Protein AF-A0A954TT63-F1 (afdb_monomer_lite)

pLDDT: mean 78.52, std 13.2, range [44.09, 89.62]

Sequence (70 aa):
MDRDLATSVPDWIIDHPDTAAVFKAMGIDTSCEGKSLEYVCRQQGFDPQDVLERLLRILSNQPIRKSRRN

Radius of gyration: 12.96 Å; chains: 1; bounding box: 21×27×44 Å

Structure (mmCIF, N/CA/C/O backbone):
data_AF-A0A954TT63-F1
#
_entry.id   AF-A0A954TT63-F1
#
loop_
_atom_site.group_PDB
_atom_site.id
_atom_site.type_symbol
_atom_site.label_atom_id
_atom_site.label_alt_id
_atom_site.label_comp_id
_atom_site.label_asym_id
_atom_site.label_entity_id
_atom_site.label_seq_id
_atom_site.pdbx_PDB_ins_code
_atom_site.Cartn_x
_atom_site.Cartn_y
_atom_site.Cartn_z
_atom_site.occupancy
_atom_site.B_iso_or_equiv
_atom_site.auth_seq_id
_atom_site.auth_comp_id
_atom_site.auth_asym_id
_atom_site.auth_atom_id
_atom_site.pdbx_PDB_model_num
ATOM 1 N N . MET A 1 1 ? 9.403 -10.132 -7.971 1.00 45.94 1 MET A N 1
ATOM 2 C CA . MET A 1 1 ? 9.280 -8.854 -7.259 1.00 45.94 1 MET A CA 1
ATOM 3 C C . MET A 1 1 ? 8.427 -9.106 -6.041 1.00 45.94 1 MET A C 1
ATOM 5 O O . MET A 1 1 ? 7.305 -9.592 -6.176 1.00 45.94 1 MET A O 1
ATOM 9 N N . ASP A 1 2 ? 9.025 -8.916 -4.880 1.00 52.25 2 ASP A N 1
ATOM 10 C CA . ASP A 1 2 ? 8.481 -9.292 -3.588 1.00 52.25 2 ASP A CA 1
ATOM 11 C C . ASP A 1 2 ? 7.407 -8.273 -3.169 1.00 52.25 2 ASP A C 1
ATOM 13 O O . ASP A 1 2 ? 7.574 -7.055 -3.279 1.00 52.25 2 ASP A O 1
ATOM 17 N N . ARG A 1 3 ? 6.221 -8.791 -2.838 1.00 64.94 3 ARG A N 1
ATOM 18 C CA . ARG A 1 3 ? 5.004 -8.022 -2.541 1.00 64.94 3 ARG A CA 1
ATOM 19 C C . ARG A 1 3 ? 5.065 -7.494 -1.114 1.00 64.94 3 ARG A C 1
ATOM 21 O O . ARG A 1 3 ? 4.270 -7.887 -0.264 1.00 64.94 3 ARG A O 1
ATOM 28 N N . ASP A 1 4 ? 6.041 -6.637 -0.865 1.00 75.94 4 ASP A N 1
ATOM 29 C CA . ASP A 1 4 ? 6.370 -6.164 0.469 1.00 75.94 4 ASP A CA 1
ATOM 30 C C . ASP A 1 4 ? 5.679 -4.853 0.825 1.00 75.94 4 ASP A C 1
ATOM 32 O O . ASP A 1 4 ? 5.463 -3.958 0.003 1.00 75.94 4 ASP A O 1
ATOM 36 N N . LEU A 1 5 ? 5.400 -4.717 2.120 1.00 81.88 5 LEU A N 1
ATOM 37 C CA . LEU A 1 5 ? 4.927 -3.478 2.739 1.00 81.88 5 LEU A CA 1
ATOM 38 C C . LEU A 1 5 ? 5.968 -2.351 2.670 1.00 81.88 5 LEU A C 1
ATOM 40 O O . LEU A 1 5 ? 5.618 -1.178 2.808 1.00 81.88 5 LEU A O 1
ATOM 44 N N . ALA A 1 6 ? 7.236 -2.708 2.449 1.00 82.44 6 ALA A N 1
ATOM 45 C CA . ALA A 1 6 ? 8.338 -1.778 2.241 1.00 82.44 6 ALA A CA 1
ATOM 46 C C . ALA A 1 6 ? 8.257 -1.062 0.881 1.00 82.44 6 ALA A C 1
ATOM 48 O O . ALA A 1 6 ? 8.801 0.035 0.738 1.00 82.44 6 ALA A O 1
ATOM 49 N N . THR A 1 7 ? 7.550 -1.642 -0.091 1.00 84.69 7 THR A N 1
ATOM 50 C CA . THR A 1 7 ? 7.349 -1.052 -1.416 1.00 84.69 7 THR A CA 1
ATOM 51 C C . THR A 1 7 ? 6.440 0.171 -1.323 1.00 84.69 7 THR A C 1
ATOM 53 O O . THR A 1 7 ? 5.452 0.196 -0.582 1.00 84.69 7 THR A O 1
ATOM 56 N N . SER A 1 8 ? 6.784 1.212 -2.076 1.00 85.44 8 SER A N 1
ATOM 57 C CA . SER A 1 8 ? 6.025 2.459 -2.109 1.00 85.44 8 SER A CA 1
ATOM 58 C C . SER A 1 8 ? 4.661 2.257 -2.770 1.00 85.44 8 SER A C 1
ATOM 60 O O . SER A 1 8 ? 4.509 1.453 -3.688 1.00 85.44 8 SER A O 1
ATOM 62 N N . VAL A 1 9 ? 3.658 3.023 -2.337 1.00 84.25 9 VAL A N 1
ATOM 63 C CA . VAL A 1 9 ? 2.313 2.980 -2.940 1.00 84.25 9 VAL A CA 1
ATOM 64 C C . VAL A 1 9 ? 2.333 3.255 -4.459 1.00 84.25 9 VAL A C 1
ATOM 66 O O . VAL A 1 9 ? 1.656 2.533 -5.191 1.00 84.25 9 VAL A O 1
ATOM 69 N N . PRO A 1 10 ? 3.128 4.216 -4.981 1.00 84.44 10 PRO A N 1
ATOM 70 C CA . PRO A 1 10 ? 3.250 4.425 -6.423 1.00 84.44 10 PRO A CA 1
ATOM 71 C C . PRO A 1 10 ? 3.824 3.212 -7.166 1.00 84.44 10 PRO A C 1
ATOM 73 O O . PRO A 1 10 ? 3.283 2.845 -8.204 1.00 84.44 10 PRO A O 1
ATOM 76 N N . ASP A 1 11 ? 4.853 2.548 -6.626 1.00 85.94 11 ASP A N 1
ATOM 77 C CA . ASP A 1 11 ? 5.419 1.316 -7.203 1.00 85.94 11 ASP A CA 1
ATOM 78 C C . ASP A 1 11 ? 4.371 0.200 -7.290 1.00 85.94 11 ASP A C 1
ATOM 80 O O . ASP A 1 11 ? 4.242 -0.459 -8.321 1.00 85.94 11 ASP A O 1
ATOM 84 N N . TRP A 1 12 ? 3.556 0.040 -6.242 1.00 86.00 12 TRP A N 1
ATOM 85 C CA . TRP A 1 12 ? 2.432 -0.900 -6.240 1.00 86.00 12 TRP A CA 1
ATOM 86 C C . TRP A 1 12 ? 1.420 -0.611 -7.354 1.00 86.00 12 TRP A C 1
ATOM 88 O O . TRP A 1 12 ? 0.927 -1.539 -7.988 1.00 86.00 12 TRP A O 1
ATOM 98 N N . ILE A 1 13 ? 1.121 0.662 -7.616 1.00 86.00 13 ILE A N 1
ATOM 99 C CA . ILE A 1 13 ? 0.188 1.073 -8.674 1.00 86.00 13 ILE A CA 1
ATOM 100 C C . ILE A 1 13 ? 0.805 0.883 -10.066 1.00 86.00 13 ILE A C 1
ATOM 102 O O . ILE A 1 13 ? 0.094 0.504 -10.996 1.00 86.00 13 ILE A O 1
ATOM 106 N N . ILE A 1 14 ? 2.112 1.123 -10.215 1.00 85.62 14 ILE A N 1
ATOM 107 C CA . ILE A 1 14 ? 2.847 0.909 -11.469 1.00 85.62 14 ILE A CA 1
ATOM 108 C C . ILE A 1 14 ? 2.847 -0.579 -11.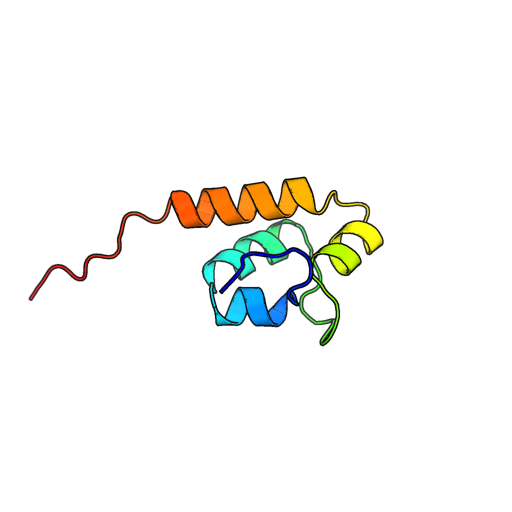843 1.00 85.62 14 ILE A C 1
ATOM 110 O O . ILE A 1 14 ? 2.542 -0.915 -12.987 1.00 85.62 14 ILE A O 1
ATOM 114 N N . ASP A 1 15 ? 3.146 -1.46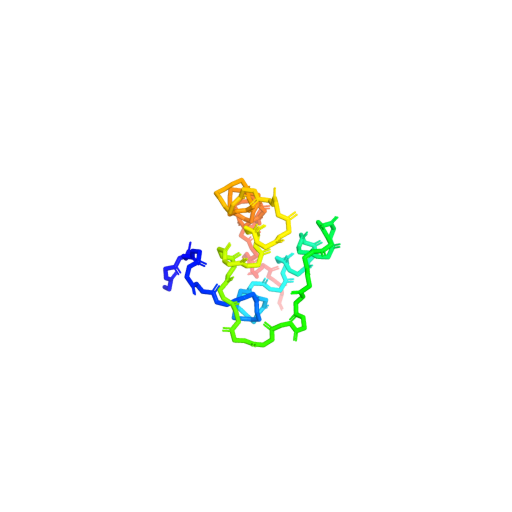9 -10.891 1.00 85.38 15 ASP A N 1
ATOM 115 C CA . ASP A 1 15 ? 3.172 -2.920 -11.131 1.00 85.38 15 ASP A CA 1
ATOM 116 C C . ASP A 1 15 ? 1.753 -3.514 -11.221 1.00 85.38 15 ASP A C 1
ATOM 118 O O . ASP A 1 15 ? 1.455 -4.398 -12.033 1.00 85.38 15 ASP A O 1
ATOM 122 N N . HIS A 1 16 ? 0.839 -2.998 -10.399 1.00 85.56 16 HIS A N 1
ATOM 123 C CA . HIS A 1 16 ? -0.522 -3.493 -10.256 1.00 85.56 16 HIS A CA 1
ATOM 124 C C . HIS A 1 16 ? -1.536 -2.337 -10.204 1.00 85.56 16 HIS A C 1
ATOM 126 O O . HIS A 1 16 ? -2.019 -1.984 -9.125 1.00 85.56 16 HIS A O 1
ATOM 132 N N . PRO A 1 17 ? -1.967 -1.790 -11.355 1.00 85.25 17 PRO A N 1
ATOM 133 C CA . PRO A 1 17 ? -2.879 -0.643 -11.391 1.00 85.25 17 PRO A CA 1
ATOM 134 C C . PRO A 1 17 ? -4.246 -0.912 -10.742 1.00 85.25 17 PRO A C 1
ATOM 136 O O . PRO A 1 17 ? -4.913 0.020 -10.303 1.00 85.25 17 PRO A O 1
ATOM 139 N N . ASP A 1 18 ? -4.655 -2.178 -10.618 1.00 85.69 18 ASP A N 1
ATOM 140 C CA . ASP A 1 18 ? -5.885 -2.586 -9.920 1.00 85.69 18 ASP A CA 1
ATOM 141 C C . ASP A 1 18 ? -5.839 -2.234 -8.416 1.00 85.69 18 ASP A C 1
ATOM 143 O O . ASP A 1 18 ? -6.851 -1.881 -7.809 1.00 85.69 18 ASP A O 1
ATOM 147 N N . THR A 1 19 ? -4.639 -2.221 -7.821 1.00 86.81 19 THR A N 1
ATOM 148 C CA . THR A 1 19 ? -4.436 -1.849 -6.411 1.00 86.81 19 THR A CA 1
ATOM 149 C C . THR A 1 19 ? -4.757 -0.381 -6.136 1.00 86.81 19 THR A C 1
ATOM 151 O O . THR A 1 19 ? -5.198 -0.051 -5.034 1.00 86.81 19 THR A O 1
ATOM 154 N N . ALA A 1 20 ? -4.668 0.490 -7.149 1.00 86.06 20 ALA A N 1
ATOM 155 C CA . ALA A 1 20 ? -5.053 1.896 -7.037 1.00 86.06 20 ALA A CA 1
ATOM 156 C C . ALA A 1 20 ? -6.514 2.064 -6.599 1.00 86.06 20 ALA A C 1
ATOM 158 O O . ALA A 1 20 ? -6.830 2.971 -5.827 1.00 86.06 20 ALA A O 1
ATOM 159 N N . ALA A 1 21 ? -7.408 1.177 -7.051 1.00 86.62 21 ALA A N 1
ATOM 160 C CA . ALA A 1 21 ? -8.811 1.207 -6.651 1.00 86.62 21 ALA A CA 1
ATOM 161 C C . ALA A 1 21 ? -8.979 0.914 -5.152 1.00 86.62 21 ALA A C 1
ATOM 163 O O . ALA A 1 21 ? -9.808 1.547 -4.500 1.00 86.62 21 ALA A O 1
ATOM 164 N N . VAL A 1 22 ? -8.165 0.013 -4.593 1.00 87.00 22 VAL A N 1
ATOM 165 C CA . VAL A 1 22 ? -8.165 -0.312 -3.158 1.00 87.00 22 VAL A CA 1
ATOM 166 C C . VAL A 1 22 ? -7.656 0.855 -2.339 1.00 87.00 22 VAL A C 1
ATOM 168 O O . VAL A 1 22 ? -8.322 1.261 -1.391 1.00 87.00 22 VAL A O 1
ATOM 171 N N . PHE A 1 23 ? -6.511 1.421 -2.728 1.00 87.19 23 PHE A N 1
ATOM 172 C CA . PHE A 1 23 ? -5.938 2.570 -2.033 1.00 87.19 23 PHE A CA 1
ATOM 173 C C . PHE A 1 23 ? -6.923 3.735 -2.024 1.00 87.19 23 PHE A C 1
ATOM 175 O O . PHE A 1 23 ? -7.230 4.278 -0.965 1.00 87.19 23 PHE A O 1
ATOM 182 N N . LYS A 1 24 ? -7.536 4.029 -3.173 1.00 85.88 24 LYS A N 1
ATOM 183 C CA . LYS A 1 24 ? -8.572 5.057 -3.282 1.00 85.88 24 LYS A CA 1
ATOM 184 C C . LYS A 1 24 ? -9.811 4.746 -2.437 1.00 85.88 24 LYS A C 1
ATOM 186 O O . LYS A 1 24 ? -10.345 5.652 -1.807 1.00 85.88 24 LYS A O 1
ATOM 191 N N . ALA A 1 25 ? -10.266 3.492 -2.397 1.00 87.19 25 ALA A N 1
ATOM 192 C CA . ALA A 1 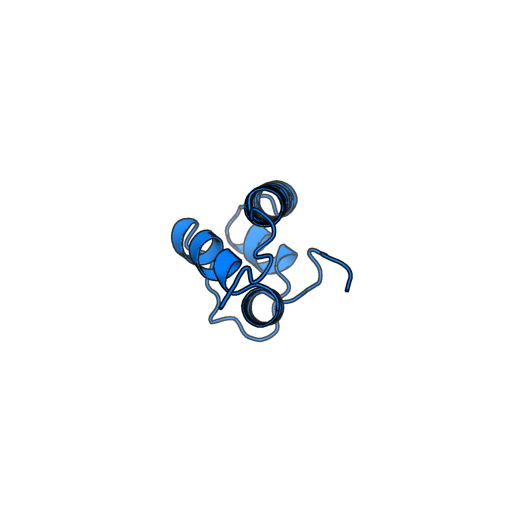25 ? -11.419 3.083 -1.591 1.00 87.19 25 ALA A CA 1
ATOM 193 C C . ALA A 1 25 ? -11.156 3.174 -0.080 1.00 87.19 25 ALA A C 1
ATOM 195 O O . ALA A 1 25 ? -12.073 3.456 0.686 1.00 87.19 25 ALA A O 1
ATOM 196 N N . MET A 1 26 ? -9.911 2.955 0.345 1.00 83.31 26 MET A N 1
ATOM 197 C CA . MET A 1 26 ? -9.477 3.122 1.735 1.00 83.31 26 MET A CA 1
ATOM 198 C C . MET A 1 26 ? -9.149 4.578 2.092 1.00 83.31 26 MET A C 1
ATOM 200 O O . MET A 1 26 ? -8.955 4.880 3.265 1.00 83.31 26 MET A O 1
ATOM 204 N N . GLY A 1 27 ? -9.080 5.476 1.105 1.00 84.62 27 GLY A N 1
ATOM 205 C CA . GLY A 1 27 ? -8.636 6.857 1.304 1.00 84.62 27 GLY A CA 1
ATOM 206 C C . GLY A 1 27 ? -7.125 6.991 1.509 1.00 84.62 27 GLY A C 1
ATOM 207 O O . GLY A 1 27 ? -6.673 8.018 2.000 1.00 84.62 27 GLY A O 1
ATOM 208 N N . ILE A 1 28 ? -6.345 5.974 1.132 1.00 83.56 28 ILE A N 1
ATOM 209 C CA . ILE A 1 28 ? -4.887 5.996 1.220 1.00 83.56 28 ILE A CA 1
ATOM 210 C C . ILE A 1 28 ? -4.343 7.016 0.220 1.00 83.56 28 ILE A C 1
ATOM 212 O O . ILE A 1 28 ? -4.510 6.863 -0.991 1.00 83.56 28 ILE A O 1
ATOM 216 N N . ASP A 1 29 ? -3.679 8.047 0.743 1.00 76.12 29 ASP A N 1
ATOM 217 C CA . ASP A 1 29 ? -3.064 9.084 -0.076 1.00 76.12 29 ASP A CA 1
ATOM 218 C C . ASP A 1 29 ? -1.862 8.523 -0.847 1.00 76.12 29 ASP A C 1
ATOM 220 O O . ASP A 1 29 ? -0.824 8.171 -0.282 1.00 76.12 29 ASP A O 1
ATOM 224 N N . THR A 1 30 ? -2.024 8.425 -2.166 1.00 73.19 30 THR A N 1
ATOM 225 C CA . THR A 1 30 ? -0.991 7.947 -3.093 1.00 73.19 30 THR A CA 1
ATOM 226 C C . THR A 1 30 ? -0.086 9.082 -3.579 1.00 73.19 30 THR A C 1
ATOM 228 O O . THR A 1 30 ? 0.843 8.827 -4.340 1.00 73.19 30 THR A O 1
ATOM 231 N N . 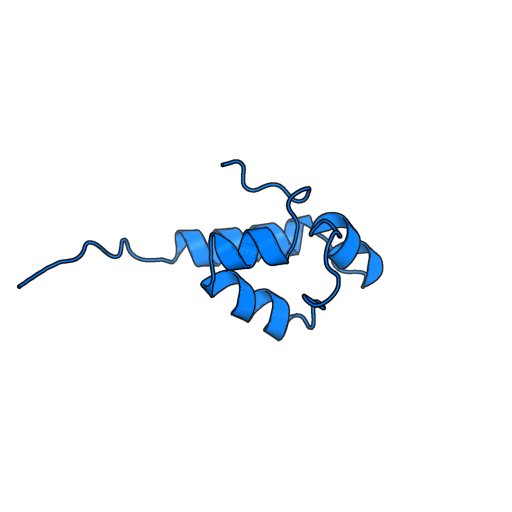SER A 1 31 ? -0.365 10.329 -3.177 1.00 73.00 31 SER A N 1
ATOM 232 C CA . SER A 1 31 ? 0.415 11.522 -3.527 1.00 73.00 31 SER A CA 1
ATOM 233 C C . SER A 1 31 ? 1.667 11.682 -2.667 1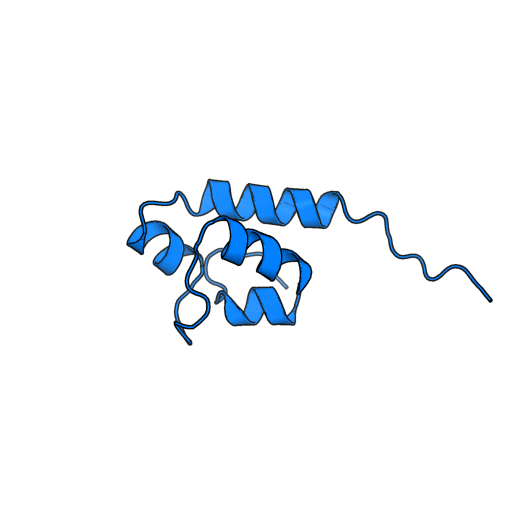.00 73.00 31 SER A C 1
ATOM 235 O O . SER A 1 31 ? 2.548 12.468 -3.007 1.00 73.00 31 SER A O 1
ATOM 237 N N . CYS A 1 32 ? 1.791 10.918 -1.581 1.00 65.31 32 CYS A N 1
ATOM 238 C CA . CYS A 1 32 ? 3.029 10.821 -0.822 1.00 65.31 32 CYS A CA 1
ATOM 239 C C . CYS A 1 32 ? 4.087 9.997 -1.576 1.00 65.31 32 CYS A C 1
ATOM 241 O O . CYS A 1 32 ? 4.325 8.825 -1.275 1.00 65.31 32 CYS A O 1
ATOM 243 N N . GLU A 1 33 ? 4.745 10.630 -2.543 1.00 65.62 33 GLU A N 1
ATOM 244 C CA . GLU A 1 33 ? 5.924 10.080 -3.207 1.00 65.62 33 GLU A CA 1
ATOM 245 C C . GLU A 1 33 ? 7.011 9.739 -2.169 1.00 65.62 33 GLU A C 1
ATOM 247 O O . GLU A 1 33 ? 7.355 10.546 -1.303 1.00 65.62 33 GLU A O 1
ATOM 252 N N . GLY A 1 34 ? 7.530 8.510 -2.228 1.00 70.94 34 GLY A N 1
ATOM 253 C CA . GLY A 1 34 ? 8.641 8.055 -1.384 1.00 70.94 34 GLY A CA 1
ATOM 254 C C . GLY A 1 34 ? 8.271 7.469 -0.017 1.00 70.94 34 GLY A C 1
ATOM 255 O O . GLY A 1 34 ? 9.177 7.149 0.751 1.00 70.94 34 GLY A O 1
ATOM 256 N N . LYS A 1 35 ? 6.982 7.295 0.310 1.00 83.81 35 LYS A N 1
ATOM 257 C CA . LYS A 1 35 ? 6.571 6.552 1.515 1.00 83.81 35 LYS A CA 1
ATOM 258 C C . LYS A 1 35 ? 6.188 5.109 1.180 1.00 83.81 35 LYS A C 1
ATOM 260 O O . LYS A 1 35 ? 5.395 4.857 0.271 1.00 83.81 35 LYS A O 1
ATOM 265 N N . SER A 1 36 ? 6.699 4.173 1.976 1.00 87.25 36 SER A N 1
ATOM 266 C CA . SER A 1 36 ? 6.307 2.763 1.934 1.00 87.25 36 SER A CA 1
ATOM 267 C C . SER A 1 36 ? 4.836 2.584 2.302 1.00 87.25 36 SER A C 1
ATOM 269 O O . SER A 1 36 ? 4.305 3.321 3.142 1.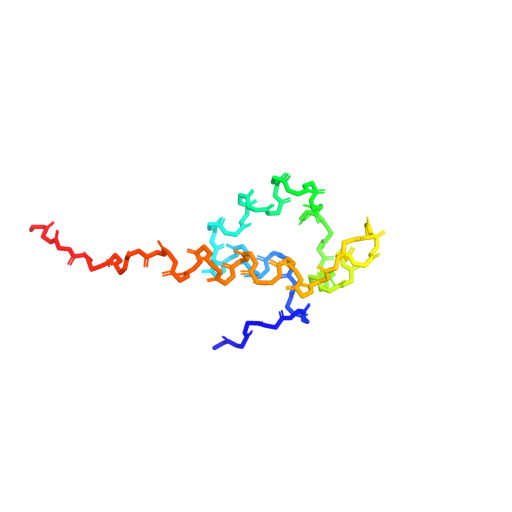00 87.25 36 SER A O 1
ATOM 271 N N . LEU A 1 37 ? 4.194 1.566 1.724 1.00 86.88 37 LEU A N 1
ATOM 272 C CA . LEU A 1 37 ? 2.815 1.202 2.046 1.00 86.88 37 LEU A CA 1
ATOM 273 C C . LEU A 1 37 ? 2.616 1.027 3.559 1.00 86.88 37 LEU A C 1
ATOM 275 O O . LEU A 1 37 ? 1.638 1.536 4.106 1.00 86.88 37 LEU A O 1
ATOM 279 N N . GLU A 1 38 ? 3.577 0.395 4.245 1.00 88.94 38 GLU A N 1
ATOM 280 C CA . GLU A 1 38 ? 3.555 0.236 5.702 1.00 88.94 38 GLU A CA 1
ATOM 281 C C . GLU A 1 38 ? 3.385 1.572 6.428 1.00 88.94 38 GLU A C 1
ATOM 283 O O . GLU A 1 38 ? 2.502 1.739 7.271 1.00 88.94 38 GLU A O 1
ATOM 288 N N . TYR A 1 39 ? 4.233 2.538 6.077 1.00 88.31 39 TYR A N 1
ATOM 289 C CA . TYR A 1 39 ? 4.277 3.832 6.732 1.00 88.31 39 TYR A CA 1
ATOM 290 C C . TYR A 1 39 ? 2.962 4.584 6.528 1.00 88.31 39 TYR A C 1
ATOM 292 O O . TYR A 1 39 ? 2.418 5.146 7.475 1.00 88.31 39 TYR A O 1
ATOM 300 N N . VAL A 1 40 ? 2.430 4.572 5.303 1.00 87.44 40 VAL A N 1
ATOM 301 C CA . VAL A 1 40 ? 1.183 5.271 4.966 1.00 87.44 40 VAL A CA 1
ATOM 302 C C . VAL A 1 40 ? -0.024 4.640 5.665 1.00 87.44 40 VAL A C 1
ATOM 304 O O . VAL A 1 40 ? -0.899 5.369 6.138 1.00 87.44 40 VAL A O 1
ATOM 307 N N . CYS A 1 41 ? -0.062 3.308 5.782 1.00 88.12 41 CYS A N 1
ATOM 308 C CA . CYS A 1 41 ? -1.107 2.612 6.534 1.00 88.12 41 CYS A CA 1
ATOM 309 C C . CYS A 1 41 ? -1.048 2.998 8.015 1.00 88.12 41 CYS A C 1
ATOM 311 O O . CYS A 1 41 ? -2.031 3.500 8.560 1.00 88.12 41 CYS A O 1
ATOM 313 N N . ARG A 1 42 ? 0.131 2.884 8.642 1.00 87.50 42 ARG A N 1
ATOM 314 C CA . ARG A 1 42 ? 0.322 3.220 10.062 1.00 87.50 42 ARG A CA 1
ATOM 315 C C . ARG A 1 42 ? 0.038 4.690 10.360 1.00 87.50 42 ARG A C 1
ATOM 317 O O . ARG A 1 42 ? -0.579 4.987 11.377 1.00 87.50 42 ARG A O 1
ATOM 324 N N . GLN A 1 43 ? 0.446 5.603 9.476 1.00 87.88 43 GLN A N 1
ATOM 325 C CA . GLN A 1 43 ? 0.193 7.041 9.614 1.00 87.88 43 GLN A CA 1
ATOM 326 C C . GLN A 1 43 ? -1.307 7.364 9.667 1.00 87.88 43 GLN A C 1
ATOM 328 O O . GLN A 1 43 ? -1.706 8.308 10.343 1.00 87.88 43 GLN A O 1
ATOM 333 N N . GLN A 1 44 ? -2.130 6.579 8.976 1.00 85.50 44 GLN A N 1
ATOM 334 C CA . GLN A 1 44 ? -3.583 6.741 8.942 1.00 85.50 44 GLN A CA 1
ATOM 335 C C . GLN A 1 44 ? -4.320 5.846 9.950 1.00 85.50 44 GLN A C 1
ATOM 337 O O . GLN A 1 44 ? -5.543 5.907 10.039 1.00 85.50 44 GLN A O 1
ATOM 342 N N . GLY A 1 45 ? -3.596 5.029 10.723 1.00 88.00 45 GLY A N 1
ATOM 343 C CA . GLY A 1 45 ? -4.177 4.081 11.676 1.00 88.00 45 GLY A CA 1
ATOM 344 C C . GLY A 1 45 ? -4.738 2.805 11.040 1.00 88.00 45 GLY A C 1
ATOM 345 O O . GLY A 1 45 ? -5.476 2.079 11.701 1.00 88.00 45 GLY A O 1
ATOM 346 N N . PHE A 1 46 ? -4.396 2.518 9.782 1.00 88.12 46 PHE A N 1
ATOM 347 C CA . PHE A 1 46 ? -4.690 1.238 9.145 1.00 88.12 46 PHE A CA 1
ATOM 348 C C . PHE A 1 46 ? -3.631 0.200 9.493 1.00 88.12 46 PHE A C 1
ATOM 350 O O . PHE A 1 46 ? -2.441 0.512 9.615 1.00 88.12 46 PHE A O 1
ATOM 357 N N . ASP A 1 47 ? -4.070 -1.051 9.592 1.00 89.62 47 ASP A N 1
ATOM 358 C CA . ASP A 1 47 ? -3.158 -2.170 9.729 1.00 89.62 47 ASP A CA 1
ATOM 359 C C . ASP A 1 47 ? -2.553 -2.515 8.355 1.00 89.62 47 ASP A C 1
ATOM 361 O O . ASP A 1 47 ? -3.292 -2.842 7.421 1.00 89.62 47 ASP A O 1
ATOM 365 N N . PRO A 1 48 ? -1.226 -2.406 8.184 1.00 88.12 48 PRO A N 1
ATOM 366 C CA . PRO A 1 48 ? -0.600 -2.644 6.892 1.00 88.12 48 PRO A CA 1
ATOM 367 C C . PRO A 1 48 ? -0.763 -4.093 6.411 1.00 88.12 48 PRO A C 1
ATOM 369 O O . PRO A 1 48 ? -0.882 -4.304 5.203 1.00 88.12 48 PRO A O 1
ATOM 372 N N . GLN A 1 49 ? -0.823 -5.083 7.311 1.00 88.62 49 GLN A N 1
ATOM 373 C CA . GLN A 1 49 ? -1.060 -6.473 6.915 1.00 88.62 49 GLN A CA 1
ATOM 374 C C . GLN A 1 49 ? -2.476 -6.665 6.372 1.00 88.62 49 GLN A C 1
ATOM 376 O O . GLN A 1 49 ? -2.617 -7.276 5.315 1.00 88.62 49 GLN A O 1
ATOM 381 N N . ASP A 1 50 ? -3.498 -6.078 7.004 1.00 89.44 50 ASP A N 1
ATOM 382 C CA . ASP A 1 50 ? -4.880 -6.140 6.492 1.00 89.44 50 ASP A CA 1
ATOM 383 C C . ASP A 1 50 ? -4.992 -5.538 5.079 1.00 89.44 50 ASP A C 1
ATOM 385 O O . ASP A 1 50 ? -5.605 -6.117 4.173 1.00 89.44 50 ASP A O 1
ATOM 389 N N . VAL A 1 51 ? -4.324 -4.399 4.854 1.00 87.88 51 VAL A N 1
ATOM 390 C CA . VAL A 1 51 ? -4.269 -3.764 3.531 1.00 87.88 51 VAL A CA 1
ATOM 391 C C . VAL A 1 51 ? -3.605 -4.695 2.518 1.00 87.88 51 VAL A C 1
ATOM 393 O O . VAL A 1 51 ? -4.177 -4.934 1.453 1.00 87.88 51 VAL A O 1
ATOM 396 N N . LEU A 1 52 ? -2.447 -5.273 2.849 1.00 87.94 52 LEU A N 1
ATOM 397 C CA . LEU A 1 52 ? -1.742 -6.207 1.971 1.00 87.94 52 LEU A CA 1
ATOM 398 C C . LEU A 1 52 ? -2.581 -7.447 1.647 1.00 87.94 52 LEU A C 1
ATOM 400 O O . LEU A 1 52 ? -2.645 -7.847 0.486 1.00 87.94 52 LEU A O 1
ATOM 404 N N . GLU A 1 53 ? -3.265 -8.034 2.627 1.00 87.81 53 GLU A N 1
ATOM 405 C CA . GLU A 1 53 ? -4.152 -9.175 2.398 1.00 87.81 53 GLU A CA 1
ATOM 406 C C . GLU A 1 53 ? -5.281 -8.831 1.421 1.00 87.81 53 GLU A C 1
ATOM 408 O O . GLU A 1 53 ? -5.586 -9.618 0.518 1.00 87.81 53 GLU A O 1
ATOM 413 N N . ARG A 1 54 ? -5.866 -7.630 1.521 1.00 86.69 54 ARG A N 1
ATOM 414 C CA . ARG A 1 54 ? -6.852 -7.145 0.541 1.00 86.69 54 ARG A CA 1
ATOM 415 C C . ARG A 1 54 ? -6.265 -6.998 -0.856 1.00 86.69 54 ARG A C 1
ATOM 417 O O . ARG A 1 54 ? -6.907 -7.432 -1.815 1.00 86.69 54 ARG A O 1
ATOM 424 N N . LEU A 1 55 ? -5.063 -6.436 -0.979 1.00 85.62 55 LEU A N 1
ATOM 425 C CA . LEU A 1 55 ? -4.371 -6.327 -2.266 1.00 85.62 55 LEU A CA 1
ATOM 426 C C . LEU A 1 55 ? -4.131 -7.714 -2.872 1.00 85.62 55 LEU A C 1
ATOM 428 O O . LEU A 1 55 ? -4.522 -7.975 -4.010 1.00 85.62 55 LEU A O 1
ATOM 432 N N . LEU A 1 56 ? -3.561 -8.634 -2.091 1.00 85.88 56 LEU A N 1
ATOM 433 C CA . LEU A 1 56 ? -3.291 -10.009 -2.507 1.00 85.88 56 LEU A CA 1
ATOM 434 C C . LEU A 1 56 ? -4.565 -10.750 -2.904 1.00 85.88 56 LEU A C 1
ATOM 436 O O . LEU A 1 56 ? -4.553 -11.501 -3.876 1.00 85.88 56 LEU A O 1
ATOM 440 N N . ARG A 1 57 ? -5.679 -10.524 -2.204 1.00 85.00 57 ARG A N 1
ATOM 441 C CA . ARG A 1 57 ? -6.970 -11.130 -2.537 1.00 85.00 57 ARG A CA 1
ATOM 442 C C . ARG A 1 57 ? -7.479 -10.675 -3.899 1.00 85.00 57 ARG A C 1
ATOM 444 O O . ARG A 1 57 ? -7.991 -11.500 -4.649 1.00 85.00 57 ARG A O 1
ATOM 451 N N . ILE A 1 58 ? -7.321 -9.398 -4.236 1.00 83.00 58 ILE A N 1
ATOM 452 C CA . ILE A 1 58 ? -7.712 -8.877 -5.550 1.00 83.00 58 ILE A CA 1
ATOM 453 C C . ILE A 1 58 ? -6.799 -9.418 -6.642 1.00 83.00 58 ILE A C 1
ATOM 455 O O . ILE A 1 58 ? -7.296 -9.860 -7.674 1.00 83.00 58 ILE A O 1
ATOM 459 N N . LEU A 1 59 ? -5.490 -9.464 -6.391 1.00 80.75 59 LEU A N 1
ATOM 460 C CA . LEU A 1 59 ? -4.518 -10.050 -7.316 1.00 80.75 59 LEU A CA 1
ATOM 461 C C . LEU A 1 59 ? -4.753 -11.552 -7.529 1.00 80.75 59 LEU A C 1
ATOM 463 O O . LEU A 1 59 ? -4.636 -12.038 -8.648 1.00 80.75 59 LEU A O 1
ATOM 467 N N . SER A 1 60 ? -5.135 -12.280 -6.479 1.00 78.81 60 SER A N 1
ATOM 468 C CA . SER A 1 60 ? -5.501 -13.702 -6.533 1.00 78.81 60 SER A CA 1
ATOM 469 C C . SER A 1 60 ? -6.837 -13.925 -7.253 1.00 78.81 60 SER A C 1
ATOM 471 O O . SER A 1 60 ? -7.009 -14.902 -7.979 1.00 78.81 60 SER A O 1
ATOM 473 N N . ASN A 1 61 ? -7.772 -12.980 -7.118 1.00 66.81 61 ASN A N 1
ATOM 474 C CA . ASN A 1 61 ? -9.047 -12.971 -7.830 1.00 66.81 61 ASN A CA 1
ATOM 475 C C . ASN A 1 61 ? -8.938 -12.395 -9.251 1.00 66.81 61 ASN A C 1
ATOM 477 O O . ASN A 1 61 ? -9.959 -12.241 -9.915 1.00 66.81 61 ASN A O 1
ATOM 481 N N . GLN A 1 62 ? -7.743 -12.092 -9.761 1.00 56.34 62 GLN A N 1
ATOM 482 C CA . GLN A 1 62 ? -7.584 -11.895 -11.195 1.00 56.34 62 GLN A CA 1
ATOM 483 C C . GLN A 1 62 ? -7.666 -13.284 -11.844 1.00 56.34 62 GLN A C 1
ATOM 485 O O . GLN A 1 62 ? -6.707 -14.057 -11.736 1.00 56.34 62 GLN A O 1
ATOM 490 N N . PRO A 1 63 ? -8.772 -13.652 -12.532 1.00 46.38 63 PRO A N 1
ATOM 491 C CA . PRO A 1 63 ? -8.693 -14.780 -13.435 1.00 46.38 63 PRO A CA 1
ATOM 492 C C . PRO A 1 63 ? -7.588 -14.409 -14.410 1.00 46.38 63 PRO A C 1
ATOM 494 O O . PRO A 1 63 ? -7.672 -13.360 -15.048 1.00 46.38 63 PRO A O 1
ATOM 497 N N . ILE A 1 64 ? -6.537 -15.232 -14.459 1.00 52.47 64 ILE A N 1
ATOM 498 C CA . ILE A 1 64 ? -5.568 -15.290 -15.549 1.00 52.47 64 ILE A CA 1
ATOM 499 C C . ILE A 1 64 ? -6.165 -14.624 -16.790 1.00 52.47 64 ILE A C 1
ATOM 501 O O . ILE A 1 64 ? -6.988 -15.231 -17.482 1.00 52.47 64 ILE A O 1
ATOM 505 N N . ARG A 1 65 ? -5.777 -13.375 -17.086 1.00 52.28 65 ARG A N 1
ATOM 506 C CA . ARG A 1 65 ? -5.975 -12.805 -18.417 1.00 52.28 65 ARG A CA 1
ATOM 507 C C . ARG A 1 65 ? -5.037 -13.587 -19.330 1.00 52.28 65 ARG A C 1
ATOM 509 O O . ARG A 1 65 ? -4.042 -13.074 -19.826 1.00 52.28 65 ARG A O 1
ATOM 516 N N . LYS A 1 66 ? -5.332 -14.875 -19.542 1.00 48.16 66 LYS A N 1
ATOM 517 C CA . LYS A 1 66 ? -4.960 -15.556 -20.763 1.00 48.16 66 LYS A CA 1
ATOM 518 C C . LYS A 1 66 ? -5.650 -14.726 -21.817 1.00 48.16 66 LYS A C 1
ATOM 520 O O . LYS A 1 66 ? -6.866 -14.808 -21.973 1.00 48.16 66 LYS A O 1
ATOM 525 N N . SER A 1 67 ? -4.854 -13.893 -22.472 1.00 50.66 67 SER A N 1
ATOM 526 C CA . SER A 1 67 ? -5.103 -13.467 -23.832 1.00 50.66 67 SER A CA 1
ATOM 527 C C . SER A 1 67 ? -5.562 -14.707 -24.600 1.00 50.66 67 SER A C 1
ATOM 529 O O . SER A 1 67 ? -4.778 -15.590 -24.950 1.00 50.66 67 SER A O 1
ATOM 531 N N . ARG A 1 68 ? -6.881 -14.858 -24.707 1.00 55.53 68 ARG A N 1
ATOM 532 C CA . ARG A 1 68 ? -7.528 -15.802 -25.594 1.00 55.53 68 ARG A CA 1
ATOM 533 C C . ARG A 1 68 ? -8.123 -14.943 -26.693 1.00 55.53 68 ARG A C 1
ATOM 535 O O . ARG A 1 68 ? -9.186 -14.368 -26.493 1.00 55.53 68 ARG A O 1
ATOM 542 N N . ARG A 1 69 ? -7.451 -15.042 -27.846 1.00 60.78 69 ARG A N 1
ATOM 543 C CA . ARG A 1 69 ? -8.006 -14.961 -29.205 1.00 60.78 69 ARG A CA 1
ATOM 544 C C . ARG A 1 69 ? -8.323 -13.520 -29.657 1.00 60.78 69 ARG A C 1
ATOM 546 O O . ARG A 1 69 ? -8.873 -12.741 -28.896 1.00 60.78 69 ARG A O 1
ATOM 553 N N . ASN A 1 70 ? -7.964 -13.109 -30.870 1.00 44.09 70 ASN A N 1
ATOM 554 C CA . ASN A 1 70 ? -8.183 -13.831 -32.124 1.00 44.09 70 ASN A CA 1
ATOM 555 C C . ASN A 1 70 ? -7.157 -13.492 -33.204 1.00 44.09 70 ASN A C 1
ATOM 557 O O . ASN A 1 70 ? -6.805 -12.301 -33.311 1.00 44.09 70 ASN A O 1
#

Foldseek 3Di:
DDLDQQDQPVNCCVVPVVLVVLCVVVVQDSVPPPDGNCVSCVVVVHDSVVSSVVVVVVVVPPPPPPPDDD

Secondary structure (DSSP, 8-state):
----TTSBHHHHHHH-TTHHHHHHHHT--TT-TT-BHHHHHHHTT--HHHHHHHHHHHHHTS--------